Protein AF-A0A3R6AFE8-F1 (afdb_monomer_lite)

Foldseek 3Di:
DPDDQPCPFKDFPDWDKAFPDDPTKIKIKTKIFGNCQVPDDPPPPNGDADVQWDWQDADPSSGITIIMHIGDPCNVPVPDHDDDD

Secondary structure (DSSP, 8-state):
-PPP--TTSEEEEEEEEEE-STT--EEEEEEEEES-TTT--TTSTT-PPPTTEEEEEE-TTSSEEEEEEEESTTTTTTT------

pLDDT: mean 71.33, std 13.0, range [28.78, 85.19]

Organism: NCBI:txid410072

Structure (mmCIF, N/CA/C/O backbone):
data_AF-A0A3R6AFE8-F1
#
_entry.id   AF-A0A3R6AFE8-F1
#
loop_
_atom_site.group_PDB
_atom_site.id
_atom_site.type_symbol
_atom_site.label_atom_id
_atom_site.label_alt_id
_atom_site.label_comp_id
_atom_site.label_asym_id
_atom_site.label_entity_id
_atom_site.label_seq_id
_atom_site.pdbx_PDB_ins_code
_atom_site.Cartn_x
_atom_site.Cartn_y
_atom_site.Cartn_z
_atom_site.occupancy
_atom_site.B_iso_or_equiv
_atom_site.auth_seq_id
_atom_site.auth_comp_id
_atom_site.auth_asym_id
_atom_site.auth_atom_id
_atom_site.pdbx_PDB_model_num
ATOM 1 N N . MET A 1 1 ? -5.641 21.851 -6.446 1.00 28.78 1 MET A N 1
ATOM 2 C CA . MET A 1 1 ? -4.857 21.941 -5.196 1.00 28.78 1 MET A CA 1
ATOM 3 C C . MET A 1 1 ? -4.805 20.542 -4.610 1.00 28.78 1 MET A C 1
ATOM 5 O O . MET A 1 1 ? -5.876 19.948 -4.528 1.00 28.78 1 MET A O 1
ATOM 9 N N . PRO A 1 2 ? -3.630 19.976 -4.293 1.00 33.88 2 PRO A N 1
ATOM 10 C CA . PRO A 1 2 ? -3.564 18.652 -3.682 1.00 33.88 2 PRO A CA 1
ATOM 11 C C . PRO A 1 2 ? -4.189 18.741 -2.286 1.00 33.88 2 PRO A C 1
ATOM 13 O O . PRO A 1 2 ? -3.830 19.627 -1.508 1.00 33.88 2 PRO A O 1
ATOM 16 N N . GLY A 1 3 ? -5.178 17.892 -2.006 1.00 35.53 3 GLY A N 1
ATOM 17 C CA . GLY A 1 3 ? -5.890 17.884 -0.730 1.00 35.53 3 GLY A CA 1
ATOM 18 C C . GLY A 1 3 ? -4.929 17.600 0.421 1.00 35.53 3 GLY A C 1
ATOM 19 O O . GLY A 1 3 ? -4.151 16.650 0.364 1.00 35.53 3 GLY A O 1
ATOM 20 N N . GLN A 1 4 ? -4.958 18.440 1.456 1.00 34.56 4 GLN A N 1
ATOM 21 C CA . GLN A 1 4 ? -4.228 18.186 2.694 1.00 34.56 4 GLN A CA 1
ATOM 22 C C . GLN A 1 4 ? -4.635 16.816 3.246 1.00 34.56 4 GLN A C 1
ATOM 24 O O . GLN A 1 4 ? -5.794 16.594 3.580 1.00 34.56 4 GLN A O 1
ATOM 29 N N . ASN A 1 5 ? -3.667 15.912 3.373 1.00 41.19 5 ASN A N 1
ATOM 30 C CA . ASN A 1 5 ? -3.824 14.705 4.169 1.00 41.19 5 ASN A CA 1
ATOM 31 C C . ASN A 1 5 ? -3.883 15.141 5.644 1.00 41.19 5 ASN A C 1
ATOM 33 O O . ASN A 1 5 ? -2.854 15.452 6.248 1.00 41.19 5 ASN A O 1
ATOM 37 N N . THR A 1 6 ? -5.082 15.270 6.208 1.00 47.25 6 THR A N 1
ATOM 38 C CA . THR A 1 6 ? -5.292 15.556 7.630 1.00 47.25 6 THR A CA 1
ATOM 39 C C . THR A 1 6 ? -4.912 14.316 8.440 1.00 47.25 6 THR A C 1
ATOM 41 O O . THR A 1 6 ? -5.757 13.498 8.786 1.00 47.25 6 THR A O 1
ATOM 44 N N . ARG A 1 7 ? -3.611 14.166 8.727 1.00 55.88 7 ARG A N 1
ATOM 45 C CA . ARG A 1 7 ? -2.951 13.045 9.437 1.00 55.88 7 ARG A CA 1
ATOM 46 C C . ARG A 1 7 ? -3.382 12.853 10.910 1.00 55.88 7 ARG A C 1
ATOM 48 O O . ARG A 1 7 ? -2.553 12.553 11.766 1.00 55.88 7 ARG A O 1
ATOM 55 N N . HIS A 1 8 ? -4.647 13.067 11.261 1.00 60.00 8 HIS A N 1
ATOM 56 C CA . HIS A 1 8 ? -5.127 12.882 12.634 1.00 60.00 8 HIS A CA 1
ATOM 57 C C . HIS A 1 8 ? -5.449 11.415 12.942 1.00 60.00 8 HIS A C 1
ATOM 59 O O . HIS A 1 8 ? -5.180 10.962 14.056 1.00 60.00 8 HIS A O 1
ATOM 65 N N . ASN A 1 9 ? -5.915 10.658 11.944 1.00 65.81 9 ASN A N 1
ATOM 66 C CA . ASN A 1 9 ? -6.453 9.306 12.136 1.00 65.81 9 ASN A CA 1
ATOM 67 C C . ASN A 1 9 ? -5.518 8.186 11.660 1.00 65.81 9 ASN A C 1
ATOM 69 O O . ASN A 1 9 ? -5.833 7.011 11.839 1.00 65.81 9 ASN A O 1
ATOM 73 N N . SER A 1 10 ? -4.359 8.528 11.089 1.00 67.50 10 SER A N 1
ATOM 74 C CA . SER A 1 10 ? -3.360 7.547 10.668 1.00 67.50 10 SER A CA 1
ATOM 75 C C . SER A 1 10 ? -1.924 8.050 10.802 1.00 67.50 10 SER A C 1
ATOM 77 O O . SER A 1 10 ? -1.656 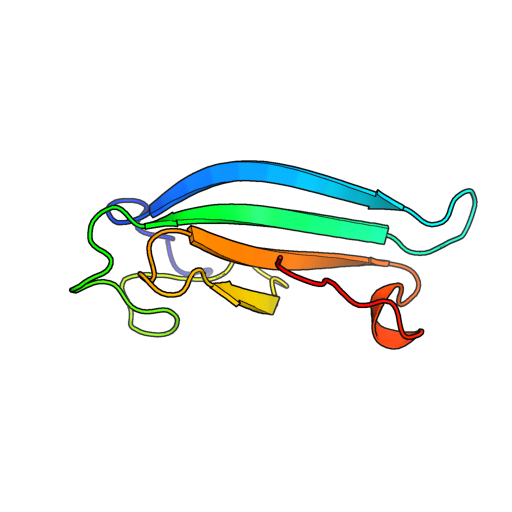9.254 10.776 1.00 67.50 10 SER A O 1
ATOM 79 N N . SER A 1 11 ? -0.989 7.114 10.946 1.00 71.44 11 SER A N 1
ATOM 80 C CA . SER A 1 11 ? 0.453 7.372 10.915 1.00 71.44 11 SER A CA 1
ATOM 81 C C . SER A 1 11 ? 1.174 6.308 10.103 1.00 71.44 11 SER A C 1
ATOM 83 O O . SER A 1 11 ? 0.859 5.125 10.202 1.00 71.44 11 SER A O 1
ATOM 85 N N . ALA A 1 12 ? 2.172 6.724 9.321 1.00 70.19 12 ALA A N 1
ATOM 86 C CA . ALA A 1 12 ? 3.073 5.776 8.683 1.00 70.19 12 ALA A CA 1
ATOM 87 C C . ALA A 1 12 ? 3.939 5.102 9.744 1.00 70.19 12 ALA A C 1
ATOM 89 O O . ALA A 1 12 ? 4.655 5.781 10.479 1.00 70.19 12 ALA A O 1
ATOM 90 N N . VAL A 1 13 ? 3.851 3.777 9.810 1.00 76.12 13 VAL A N 1
ATOM 91 C CA . VAL A 1 13 ? 4.612 2.946 10.751 1.00 76.12 13 VAL A CA 1
ATOM 92 C C . VAL A 1 13 ? 5.735 2.175 10.063 1.00 76.12 13 VAL A C 1
ATOM 94 O O . VAL A 1 13 ? 6.661 1.722 10.727 1.00 76.12 13 VAL A O 1
ATOM 97 N N . GLY A 1 14 ? 5.705 2.082 8.730 1.00 79.31 14 GLY A N 1
ATOM 98 C CA . GLY A 1 14 ? 6.784 1.486 7.951 1.00 79.31 14 GLY A CA 1
ATOM 99 C C . GLY A 1 14 ? 6.720 1.843 6.470 1.00 79.31 14 GLY A C 1
ATOM 100 O O . GLY A 1 14 ? 5.642 2.081 5.922 1.00 79.31 14 GLY A O 1
ATOM 101 N N . VAL A 1 15 ? 7.891 1.861 5.834 1.00 82.25 15 VAL A N 1
ATOM 102 C CA . VAL A 1 15 ? 8.048 1.930 4.377 1.00 82.25 15 VAL A CA 1
ATOM 103 C C . VAL A 1 15 ? 8.960 0.785 3.962 1.00 82.25 15 VAL A C 1
ATOM 105 O O . VAL A 1 15 ? 10.079 0.672 4.463 1.00 82.25 15 VAL A O 1
ATOM 108 N N . TYR A 1 16 ? 8.474 -0.065 3.067 1.00 81.19 16 TYR A N 1
ATOM 109 C CA . TYR A 1 16 ? 9.210 -1.203 2.532 1.00 81.19 16 TYR A CA 1
ATOM 110 C C . TYR A 1 16 ? 9.442 -0.983 1.049 1.00 81.19 16 TYR A C 1
ATOM 112 O O . TYR A 1 16 ? 8.498 -0.723 0.311 1.00 81.19 16 TYR A O 1
ATOM 120 N N . ASN A 1 17 ? 10.686 -1.119 0.610 1.00 82.12 17 ASN A N 1
ATOM 121 C CA . ASN A 1 17 ? 11.019 -1.033 -0.802 1.00 82.12 17 ASN A CA 1
ATOM 122 C C . ASN A 1 17 ? 11.144 -2.442 -1.390 1.00 82.12 17 ASN A C 1
ATOM 124 O O . ASN A 1 17 ? 11.857 -3.291 -0.850 1.00 82.12 17 ASN A O 1
ATOM 128 N N . ALA A 1 18 ? 10.457 -2.679 -2.501 1.00 78.31 18 ALA A N 1
ATOM 129 C CA . ALA A 1 18 ? 10.643 -3.845 -3.349 1.00 78.31 18 ALA A CA 1
ATOM 130 C C . ALA A 1 18 ? 11.323 -3.404 -4.650 1.00 78.31 18 ALA A C 1
ATOM 132 O O . ALA A 1 18 ? 10.897 -2.438 -5.279 1.00 78.31 18 ALA A O 1
ATOM 133 N N . SER A 1 19 ? 12.366 -4.116 -5.075 1.00 78.62 19 SER A N 1
ATOM 134 C CA . SER A 1 19 ? 13.062 -3.851 -6.338 1.00 78.62 19 SER A CA 1
ATOM 135 C C . SER A 1 19 ? 13.434 -5.155 -7.041 1.00 78.62 19 SER A C 1
ATOM 137 O O . SER A 1 19 ? 13.732 -6.157 -6.391 1.00 78.62 19 SER A O 1
ATOM 139 N N . SER A 1 20 ? 13.413 -5.151 -8.378 1.00 72.75 20 SER A N 1
ATOM 140 C CA . SER A 1 20 ? 13.782 -6.314 -9.212 1.00 72.75 20 SER A CA 1
ATOM 141 C C . SER A 1 20 ? 15.208 -6.257 -9.785 1.00 72.75 20 SER A C 1
ATOM 143 O O . SER A 1 20 ? 15.528 -6.966 -10.735 1.00 72.75 20 SER A O 1
ATOM 145 N N . GLY A 1 21 ? 16.108 -5.474 -9.185 1.00 67.75 21 GLY A N 1
ATOM 146 C CA . GLY A 1 21 ? 17.498 -5.355 -9.641 1.00 67.75 21 GLY A CA 1
ATOM 147 C C . GLY A 1 21 ? 17.700 -4.348 -10.788 1.00 67.75 21 GLY A C 1
ATOM 148 O O . GLY A 1 21 ? 16.800 -3.564 -11.091 1.00 67.75 21 GLY A O 1
ATOM 149 N N . PRO A 1 22 ? 18.902 -4.306 -11.402 1.00 63.62 22 PRO A N 1
ATOM 150 C CA . PRO A 1 22 ? 19.282 -3.258 -12.353 1.00 63.62 22 PRO A CA 1
ATOM 151 C C . PRO A 1 22 ? 18.376 -3.233 -13.592 1.00 63.62 22 PRO A C 1
ATOM 153 O O . PRO A 1 22 ? 18.346 -4.189 -14.362 1.00 63.62 22 PRO A O 1
ATOM 156 N N . GLY A 1 23 ? 17.652 -2.128 -13.792 1.00 63.50 23 GLY A N 1
ATOM 157 C CA . GLY A 1 23 ? 16.721 -1.944 -14.915 1.00 63.50 23 GLY A CA 1
ATOM 158 C C . GLY A 1 23 ? 15.338 -2.577 -14.722 1.00 63.50 23 GLY A C 1
ATOM 159 O O . GLY A 1 23 ? 14.481 -2.417 -15.588 1.00 63.50 23 GLY A O 1
ATOM 160 N N . GLY A 1 24 ? 15.111 -3.266 -13.601 1.00 66.38 24 GLY A N 1
ATOM 161 C CA . GLY A 1 24 ? 13.801 -3.766 -13.206 1.00 66.38 24 GLY A CA 1
ATOM 162 C C . GLY A 1 24 ? 12.953 -2.692 -12.519 1.00 66.38 24 GLY A C 1
ATOM 163 O O . GLY A 1 24 ? 13.475 -1.703 -12.002 1.00 66.38 24 GLY A O 1
ATOM 164 N N . GLY A 1 25 ? 11.634 -2.888 -12.509 1.00 76.25 25 GLY A N 1
ATOM 165 C CA . GLY A 1 25 ? 10.721 -2.036 -11.749 1.00 76.25 25 GLY A CA 1
ATOM 166 C C . GLY A 1 25 ? 10.896 -2.191 -10.240 1.00 76.25 25 GLY A C 1
ATOM 167 O O . GLY A 1 25 ? 11.557 -3.120 -9.752 1.00 76.25 25 GLY A O 1
ATOM 168 N N . GLY A 1 26 ? 10.267 -1.297 -9.492 1.00 82.56 26 GLY A N 1
ATOM 169 C CA . GLY A 1 26 ? 10.166 -1.403 -8.046 1.00 82.56 26 GLY A CA 1
ATOM 170 C C . GLY A 1 26 ? 8.851 -0.860 -7.522 1.00 82.56 26 GLY A C 1
ATOM 171 O O . GLY A 1 26 ? 7.979 -0.439 -8.282 1.00 82.56 26 GLY A O 1
ATOM 172 N N . ALA A 1 27 ? 8.715 -0.864 -6.205 1.00 81.81 27 ALA A N 1
ATOM 173 C CA . ALA A 1 27 ? 7.610 -0.227 -5.524 1.00 81.81 27 ALA A CA 1
ATOM 174 C C . ALA A 1 27 ? 7.943 0.090 -4.074 1.00 81.81 27 ALA A C 1
ATOM 176 O O . ALA A 1 27 ? 8.668 -0.656 -3.413 1.00 81.81 27 ALA A O 1
ATOM 177 N N . ASP A 1 28 ? 7.332 1.157 -3.580 1.00 82.94 28 ASP A N 1
ATOM 178 C CA . ASP A 1 28 ? 7.298 1.464 -2.161 1.00 82.94 28 ASP A CA 1
ATOM 179 C C . ASP A 1 28 ? 5.968 0.995 -1.581 1.00 82.94 28 ASP A C 1
ATOM 181 O O . ASP A 1 28 ? 4.899 1.301 -2.107 1.00 82.94 28 ASP A O 1
ATOM 185 N N . ILE A 1 29 ? 6.034 0.238 -0.492 1.00 82.88 29 ILE A N 1
ATOM 186 C CA . ILE A 1 29 ? 4.886 -0.247 0.266 1.00 82.88 29 ILE A CA 1
ATOM 187 C C . ILE A 1 29 ? 4.868 0.498 1.596 1.00 82.88 29 ILE A C 1
ATOM 189 O O . ILE A 1 29 ? 5.744 0.327 2.443 1.00 82.88 29 ILE A O 1
ATOM 193 N N . TYR A 1 30 ? 3.847 1.316 1.783 1.00 82.06 30 TYR A N 1
ATOM 194 C CA . TYR A 1 30 ? 3.575 2.045 3.007 1.00 82.06 30 TYR A CA 1
ATOM 195 C C . TYR A 1 30 ? 2.637 1.226 3.882 1.00 82.06 30 TYR A C 1
ATOM 197 O O . TYR A 1 30 ? 1.553 0.831 3.449 1.00 82.06 30 TYR A O 1
ATOM 205 N N . VAL A 1 31 ? 3.041 1.020 5.130 1.00 84.06 31 VAL A N 1
ATOM 206 C CA . VAL A 1 31 ? 2.172 0.479 6.173 1.00 84.06 31 VAL A CA 1
ATOM 207 C C . VAL A 1 31 ? 1.716 1.640 7.030 1.00 84.06 31 VAL A C 1
ATOM 209 O O . VAL A 1 31 ? 2.530 2.345 7.639 1.00 84.06 31 VAL A O 1
ATOM 212 N N . LEU A 1 32 ? 0.410 1.856 7.045 1.00 82.00 32 LEU A N 1
ATOM 213 C CA . LEU A 1 32 ? -0.224 2.905 7.820 1.00 82.00 32 LEU A CA 1
ATOM 214 C C . LEU A 1 32 ? -0.998 2.267 8.964 1.00 82.00 32 LEU A C 1
ATOM 216 O O . LEU A 1 32 ? -1.826 1.390 8.738 1.00 82.00 32 LEU A O 1
ATOM 220 N N . GLU A 1 33 ? -0.727 2.720 10.181 1.00 83.06 33 GLU A N 1
ATOM 221 C CA . GLU A 1 33 ? -1.546 2.395 11.341 1.00 83.06 33 GLU A CA 1
ATOM 222 C C . GLU A 1 33 ? -2.723 3.366 11.407 1.00 83.06 33 GLU A C 1
ATOM 224 O O . GLU A 1 33 ? -2.539 4.586 11.359 1.00 83.06 33 GLU A O 1
ATOM 229 N N . ILE A 1 34 ? -3.924 2.814 11.524 1.00 81.50 34 ILE A N 1
ATOM 230 C CA . ILE A 1 34 ? -5.179 3.526 11.712 1.00 81.50 34 ILE A CA 1
ATOM 231 C C . ILE A 1 34 ? -5.464 3.595 13.210 1.00 81.50 34 ILE A C 1
ATOM 233 O O . ILE A 1 34 ? -5.584 2.571 13.878 1.00 81.50 34 ILE A O 1
ATOM 237 N N . LYS A 1 35 ? -5.583 4.813 13.746 1.00 76.69 35 LYS A N 1
ATOM 238 C CA . LYS A 1 35 ? -5.751 5.034 15.193 1.00 76.69 35 LYS A CA 1
ATOM 239 C C . LYS A 1 35 ? -7.144 4.672 15.709 1.00 76.69 35 LYS A C 1
ATOM 241 O O . LYS A 1 35 ? -7.274 4.320 16.875 1.00 76.69 35 LYS A O 1
ATOM 246 N N . TYR A 1 36 ? -8.156 4.779 14.848 1.00 79.06 36 TYR A N 1
ATOM 247 C CA . TYR A 1 36 ? -9.568 4.541 15.172 1.00 79.06 36 TYR A CA 1
ATOM 248 C C . TYR A 1 36 ? -10.224 3.675 14.082 1.00 79.06 36 TYR A C 1
ATOM 250 O O . TYR A 1 36 ? -11.026 4.183 13.292 1.00 79.06 36 TYR A O 1
ATOM 258 N N . PRO A 1 37 ? -9.832 2.396 13.936 1.00 76.19 37 PRO A N 1
ATOM 259 C CA . PRO A 1 37 ? -10.244 1.548 12.810 1.00 76.19 37 PRO A CA 1
ATOM 260 C C . PRO A 1 37 ? -11.757 1.277 12.751 1.00 76.19 37 PRO A C 1
ATOM 262 O O . PRO A 1 37 ? -12.310 1.023 11.686 1.00 76.19 37 PRO A O 1
ATOM 265 N N . GLU A 1 38 ? -12.463 1.383 13.874 1.00 76.50 38 GLU A N 1
ATOM 266 C CA . GLU A 1 38 ? -13.920 1.252 13.949 1.00 76.50 38 GLU A CA 1
ATOM 267 C C . GLU A 1 38 ? -14.684 2.412 13.288 1.00 76.50 38 GLU A C 1
ATOM 269 O O . GLU A 1 38 ? -15.837 2.243 12.883 1.00 76.50 38 GLU A O 1
ATOM 274 N N . THR A 1 39 ? -14.052 3.582 13.167 1.00 74.50 39 THR A N 1
ATOM 275 C CA . THR A 1 39 ? -14.669 4.811 12.635 1.00 74.50 39 THR A CA 1
ATOM 276 C C . THR A 1 39 ? -13.945 5.378 11.415 1.00 74.50 39 THR A C 1
ATOM 278 O O . THR A 1 39 ? -14.545 6.126 10.649 1.00 74.50 39 THR A O 1
ATOM 281 N N . THR A 1 40 ? -12.689 4.994 11.186 1.00 70.19 40 THR A N 1
ATOM 282 C CA . THR A 1 40 ? -11.863 5.456 10.065 1.00 70.19 40 THR A CA 1
ATOM 283 C C . THR A 1 40 ? -11.897 4.429 8.939 1.00 70.19 40 THR A C 1
ATOM 285 O O . THR A 1 40 ? -11.523 3.278 9.139 1.00 70.19 40 THR A O 1
ATOM 288 N N . ARG A 1 41 ? -12.314 4.841 7.734 1.00 63.22 41 ARG A N 1
ATOM 289 C CA . ARG A 1 41 ? -12.323 3.977 6.542 1.00 63.22 41 ARG A CA 1
ATOM 290 C C . ARG A 1 41 ? -11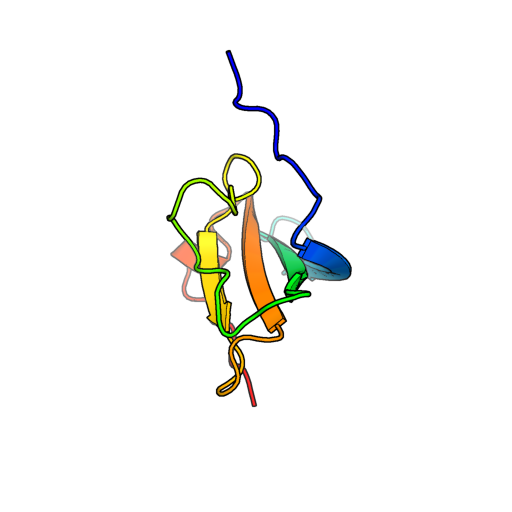.577 4.608 5.374 1.00 63.22 41 ARG A C 1
ATOM 292 O O . ARG A 1 41 ? -11.691 5.806 5.126 1.00 63.22 41 ARG A O 1
ATOM 299 N N . LEU A 1 42 ? -10.873 3.770 4.615 1.00 64.00 42 LEU A N 1
ATOM 300 C CA . LEU A 1 42 ? -10.277 4.125 3.326 1.00 64.00 42 LEU A CA 1
ATOM 301 C C . LEU A 1 42 ? -11.315 4.716 2.364 1.00 64.00 42 LEU A C 1
ATOM 303 O O . LEU A 1 42 ? -12.394 4.154 2.180 1.00 64.00 42 LEU A O 1
ATOM 307 N N . GLY A 1 43 ? -10.974 5.834 1.719 1.00 54.44 43 GLY A N 1
ATOM 308 C CA . GLY A 1 43 ? -11.814 6.461 0.693 1.00 54.44 43 GLY A CA 1
ATOM 309 C C . GLY A 1 43 ? -12.978 7.305 1.225 1.00 54.44 43 GLY A C 1
ATOM 310 O O . GLY A 1 43 ? -13.621 7.996 0.438 1.00 54.44 43 GLY A O 1
ATOM 311 N N . TYR A 1 44 ? -13.223 7.314 2.538 1.00 47.84 44 TYR A N 1
ATOM 312 C CA . TYR A 1 44 ? -14.006 8.361 3.196 1.00 47.84 44 TYR A CA 1
ATOM 313 C C . TYR A 1 44 ? -13.058 9.489 3.615 1.00 47.84 44 TYR A C 1
ATOM 315 O O . TYR A 1 44 ? -11.903 9.215 3.930 1.00 47.84 44 TYR A O 1
ATOM 323 N N . GLY A 1 45 ? -13.525 10.744 3.572 1.00 50.16 45 GLY A N 1
ATOM 324 C CA . GLY A 1 45 ? -12.739 11.996 3.622 1.00 50.16 45 GLY A CA 1
ATOM 325 C C . GLY A 1 45 ? -11.739 12.200 4.774 1.00 50.16 45 GLY A C 1
ATOM 326 O O . GLY A 1 45 ? -11.110 13.250 4.835 1.00 50.16 45 GLY A O 1
ATOM 327 N N . ASP A 1 46 ? -11.553 11.204 5.633 1.00 54.00 46 ASP A N 1
ATOM 328 C CA . ASP A 1 46 ? -10.607 11.150 6.743 1.00 54.00 46 ASP A CA 1
ATOM 329 C C . ASP A 1 46 ? -9.279 10.453 6.389 1.00 54.00 46 ASP A C 1
ATOM 331 O O . ASP A 1 46 ? -8.318 10.529 7.158 1.00 54.00 46 ASP A O 1
ATOM 335 N N . PHE A 1 47 ? -9.195 9.773 5.237 1.00 58.12 47 PHE A N 1
ATOM 336 C CA . PHE A 1 47 ? -7.992 9.062 4.802 1.00 58.12 47 PHE A CA 1
ATOM 337 C C . PHE A 1 47 ? -7.757 9.190 3.290 1.00 58.12 47 PHE A C 1
ATOM 339 O O . PHE A 1 47 ? -8.437 8.561 2.476 1.00 58.12 47 PHE A O 1
ATOM 346 N N . ALA A 1 48 ? -6.756 9.992 2.914 1.00 60.50 48 ALA A N 1
ATOM 347 C CA . ALA A 1 48 ? -6.310 10.146 1.532 1.00 60.50 48 ALA A CA 1
ATOM 348 C C . ALA A 1 48 ? -5.045 9.317 1.275 1.00 60.50 48 ALA A C 1
ATOM 350 O O . ALA A 1 48 ? -4.075 9.390 2.037 1.00 60.50 48 ALA A O 1
ATOM 351 N N . LEU A 1 49 ? -5.047 8.561 0.175 1.00 63.84 49 LEU A N 1
ATOM 352 C CA . LEU A 1 49 ? -3.856 7.869 -0.314 1.00 63.84 49 LEU A CA 1
ATOM 353 C C . LEU A 1 49 ? -2.775 8.910 -0.688 1.00 63.84 49 LEU A C 1
ATOM 355 O O . LEU A 1 49 ? -3.119 10.010 -1.135 1.00 63.84 49 LEU A O 1
ATOM 359 N N . PRO A 1 50 ? -1.474 8.596 -0.529 1.00 65.88 50 PRO A N 1
ATOM 360 C CA . PRO A 1 50 ? -0.422 9.342 -1.207 1.00 65.88 50 PRO A CA 1
ATOM 361 C C . PRO A 1 50 ? -0.728 9.416 -2.708 1.00 65.88 50 PRO A C 1
ATOM 363 O O . PRO A 1 50 ? -1.311 8.493 -3.275 1.00 65.88 50 PRO A O 1
ATOM 366 N N . GLU A 1 51 ? -0.339 10.509 -3.359 1.00 69.81 51 GLU A N 1
ATOM 367 C CA . GLU A 1 51 ? -0.520 10.666 -4.803 1.00 69.81 51 GLU A CA 1
ATOM 368 C C . GLU A 1 51 ? 0.169 9.513 -5.559 1.00 69.81 51 GLU A C 1
ATOM 370 O O . GLU A 1 51 ? 1.327 9.196 -5.292 1.00 69.81 51 GLU A O 1
ATOM 375 N N . GLY A 1 52 ? -0.568 8.840 -6.450 1.00 71.56 52 GLY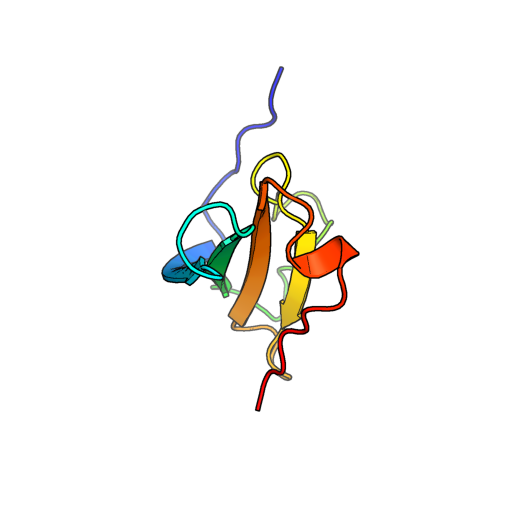 A N 1
ATOM 376 C CA . GLY A 1 52 ? -0.101 7.633 -7.149 1.00 71.56 52 GLY A CA 1
ATOM 377 C C . GLY A 1 52 ? -0.131 6.339 -6.319 1.00 71.56 52 GLY A C 1
ATOM 378 O O . GLY A 1 52 ? 0.191 5.274 -6.842 1.00 71.56 52 GLY A O 1
ATOM 379 N N . GLY A 1 53 ? -0.537 6.410 -5.050 1.00 76.69 53 GLY A N 1
ATOM 380 C CA . GLY A 1 53 ? -0.689 5.258 -4.171 1.00 76.69 53 GLY A CA 1
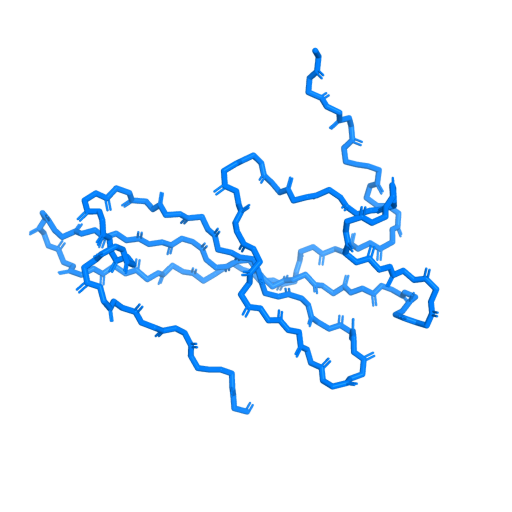ATOM 381 C C . GLY A 1 53 ? -1.946 4.446 -4.488 1.00 76.69 53 GLY A C 1
ATOM 382 O O . GLY A 1 53 ? -3.034 4.994 -4.653 1.00 76.69 53 GLY A O 1
ATOM 383 N N . SER A 1 54 ? -1.802 3.126 -4.523 1.00 79.38 54 SER A N 1
ATOM 384 C CA . SER A 1 54 ? -2.873 2.146 -4.695 1.00 79.38 54 SER A CA 1
ATOM 385 C C . SER A 1 54 ? -3.072 1.342 -3.413 1.00 79.38 54 SER A C 1
ATOM 387 O O . SER A 1 54 ? -2.106 0.927 -2.772 1.00 79.38 54 SER A O 1
ATOM 389 N N . TYR A 1 55 ? -4.327 1.107 -3.034 1.00 81.00 55 TYR A N 1
ATOM 390 C CA . TYR A 1 55 ? -4.662 0.225 -1.916 1.00 81.00 55 TYR A CA 1
ATOM 391 C C . TYR A 1 55 ? -4.342 -1.232 -2.265 1.00 81.00 55 TYR A C 1
ATOM 393 O O . TYR A 1 55 ? -4.711 -1.712 -3.335 1.00 81.00 55 TYR A O 1
ATOM 401 N N . VAL A 1 56 ? -3.674 -1.929 -1.347 1.00 83.12 56 VAL A N 1
ATOM 402 C CA . VAL A 1 56 ? -3.290 -3.338 -1.504 1.00 83.12 56 VAL A CA 1
ATOM 403 C C . VAL A 1 56 ? -4.153 -4.243 -0.632 1.00 83.12 56 VAL A C 1
ATOM 405 O O . VAL A 1 56 ? -4.564 -5.317 -1.064 1.00 83.12 56 VAL A O 1
ATOM 408 N N . GLY A 1 57 ? -4.418 -3.823 0.603 1.00 82.19 57 GLY A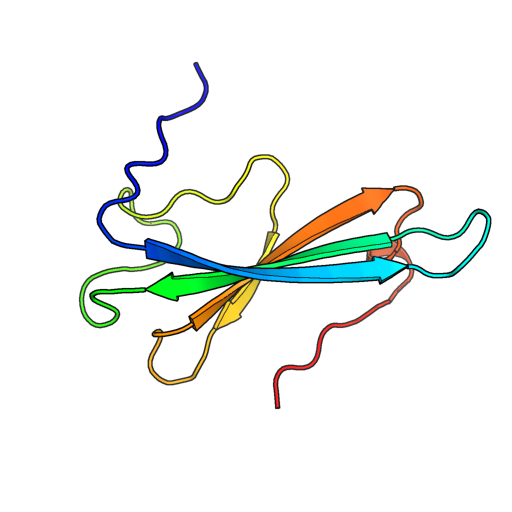 N 1
ATOM 409 C CA . GLY A 1 57 ? -5.120 -4.627 1.593 1.00 82.19 57 GLY A CA 1
ATOM 410 C C . GLY A 1 57 ? -5.063 -3.999 2.980 1.00 82.19 57 GLY A C 1
ATOM 411 O O . GLY A 1 57 ? -4.368 -3.004 3.200 1.00 82.19 57 GLY A O 1
ATOM 412 N N . GLU A 1 58 ? -5.769 -4.608 3.923 1.00 85.12 58 GLU A N 1
ATOM 413 C CA . GLU A 1 58 ? -5.781 -4.220 5.330 1.00 85.12 58 GLU A CA 1
ATOM 414 C C . GLU A 1 58 ? -5.838 -5.458 6.231 1.00 85.12 58 GLU A C 1
ATOM 416 O O . GLU A 1 58 ? -6.207 -6.551 5.790 1.00 85.12 58 GLU A O 1
ATOM 421 N N . THR A 1 59 ? -5.448 -5.308 7.497 1.00 84.38 59 THR A N 1
ATOM 422 C CA . THR A 1 59 ? -5.638 -6.363 8.500 1.00 84.38 59 THR A CA 1
ATOM 423 C C . THR A 1 59 ? -7.121 -6.562 8.798 1.00 84.38 59 THR A C 1
ATOM 425 O O . THR A 1 59 ? -7.921 -5.643 8.670 1.00 84.38 59 THR A O 1
ATOM 428 N N . SER A 1 60 ? -7.513 -7.750 9.267 1.00 83.12 60 SER A N 1
ATOM 429 C CA . SER A 1 60 ? -8.927 -8.080 9.522 1.00 83.12 60 SER A CA 1
ATOM 430 C C . SER A 1 60 ? -9.625 -7.166 10.537 1.00 83.12 60 SER A C 1
ATOM 432 O O . SER A 1 60 ? -10.850 -7.106 10.570 1.00 83.12 60 SER A O 1
ATOM 434 N N . ASN A 1 61 ? -8.858 -6.484 11.391 1.00 80.69 61 ASN A N 1
ATOM 435 C CA . ASN A 1 61 ? -9.348 -5.495 12.349 1.00 80.69 61 ASN A CA 1
ATOM 436 C C . ASN A 1 61 ? -9.283 -4.044 11.826 1.00 80.69 61 ASN A C 1
ATOM 438 O O . ASN A 1 61 ? -9.568 -3.131 12.591 1.00 80.69 61 ASN A O 1
ATOM 442 N N . GLY A 1 62 ? -8.855 -3.823 10.578 1.00 80.44 62 GLY A N 1
ATOM 443 C CA . GLY A 1 62 ? -8.700 -2.505 9.950 1.00 80.44 62 GLY A CA 1
ATOM 444 C C . GLY A 1 62 ? -7.571 -1.639 10.520 1.00 80.44 62 GLY A C 1
ATOM 445 O O . GLY A 1 62 ? -7.415 -0.493 10.109 1.00 80.44 62 GLY A O 1
ATOM 446 N N . GLN A 1 63 ? -6.784 -2.146 11.477 1.00 85.06 63 GLN A N 1
ATOM 447 C CA . GLN A 1 63 ? -5.761 -1.352 12.163 1.00 85.06 63 GLN A CA 1
ATOM 448 C C . GLN A 1 63 ? -4.573 -1.018 11.262 1.00 85.06 63 GLN A C 1
ATOM 450 O O . GLN A 1 63 ? -3.976 0.041 11.425 1.00 85.06 63 GLN A O 1
ATOM 455 N N . PHE A 1 64 ? -4.221 -1.889 10.317 1.00 85.19 64 PHE A N 1
ATOM 456 C CA . PHE A 1 64 ? -3.133 -1.626 9.384 1.00 85.19 64 PHE A CA 1
ATOM 457 C C . PHE A 1 64 ? -3.628 -1.663 7.954 1.00 85.19 64 PHE A C 1
ATOM 459 O O . PHE A 1 64 ? -4.250 -2.633 7.529 1.00 85.19 64 PHE A O 1
ATOM 466 N N . VAL A 1 65 ? -3.283 -0.618 7.212 1.00 84.50 65 VAL A N 1
ATOM 467 C CA . VAL A 1 65 ? -3.568 -0.469 5.790 1.00 84.50 65 VAL A CA 1
ATOM 468 C C . VAL A 1 65 ? -2.256 -0.484 5.020 1.00 84.50 65 VAL A C 1
ATOM 470 O O . VAL A 1 65 ? -1.302 0.212 5.375 1.00 84.50 65 VAL A O 1
ATOM 473 N N . PHE A 1 66 ? -2.233 -1.249 3.935 1.00 85.19 66 PHE A N 1
ATOM 474 C CA . PHE A 1 66 ? -1.096 -1.375 3.037 1.00 85.19 66 PHE A CA 1
ATOM 475 C C . PHE A 1 66 ? -1.389 -0.596 1.758 1.00 85.19 66 PHE A C 1
ATOM 477 O O . PHE A 1 66 ? -2.334 -0.898 1.023 1.00 85.1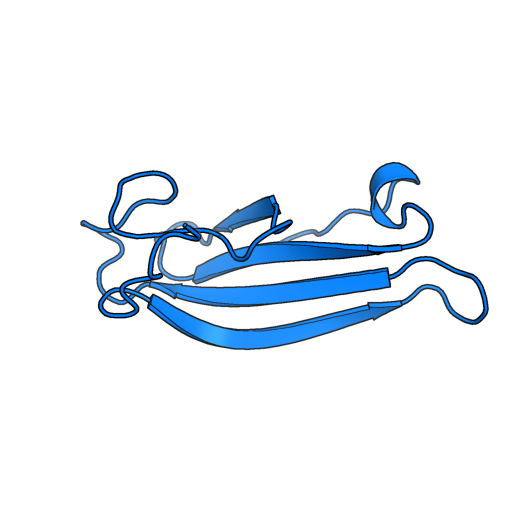9 66 PHE A O 1
ATOM 484 N N . ILE A 1 67 ? -0.571 0.418 1.499 1.00 84.12 67 ILE A N 1
ATOM 485 C CA . ILE A 1 67 ? -0.613 1.217 0.275 1.00 84.12 67 ILE A CA 1
ATOM 486 C C . ILE A 1 67 ? 0.669 0.961 -0.490 1.00 84.12 67 ILE A C 1
ATOM 488 O O . ILE A 1 67 ? 1.737 0.879 0.103 1.00 84.12 67 ILE A O 1
ATOM 492 N N . MET A 1 68 ? 0.576 0.886 -1.805 1.00 83.88 68 MET A N 1
ATOM 493 C CA . MET A 1 68 ? 1.725 0.724 -2.674 1.00 83.88 68 MET A CA 1
ATOM 494 C C . MET A 1 68 ? 1.807 1.860 -3.686 1.00 83.88 68 MET A C 1
ATOM 496 O O . MET A 1 68 ? 0.789 2.254 -4.246 1.00 83.88 68 MET A O 1
ATOM 500 N N . THR A 1 69 ? 3.014 2.344 -3.952 1.00 83.19 69 THR A N 1
ATOM 501 C CA . THR A 1 69 ? 3.309 3.244 -5.069 1.00 83.19 69 THR A CA 1
ATOM 502 C C . THR A 1 69 ? 4.304 2.561 -6.000 1.00 83.19 69 THR A C 1
ATOM 504 O O . THR A 1 69 ? 5.378 2.141 -5.566 1.00 83.19 69 THR A O 1
ATOM 507 N N . GLU A 1 70 ? 3.955 2.435 -7.280 1.00 76.31 70 GLU A N 1
ATOM 508 C CA . GLU A 1 70 ? 4.811 1.784 -8.271 1.00 76.31 70 GLU A CA 1
ATOM 509 C C . GLU A 1 70 ? 5.973 2.702 -8.668 1.00 76.31 70 GLU A C 1
ATOM 511 O O . GLU A 1 70 ? 5.784 3.813 -9.162 1.00 76.31 70 GLU A O 1
ATOM 516 N N . ALA A 1 71 ? 7.195 2.213 -8.477 1.00 68.38 71 ALA A N 1
ATOM 517 C CA . ALA A 1 71 ? 8.429 2.879 -8.858 1.00 68.38 71 ALA A CA 1
ATOM 518 C C . ALA A 1 71 ? 8.924 2.308 -10.197 1.00 68.38 71 ALA A C 1
ATOM 520 O O . ALA A 1 71 ? 9.901 1.565 -10.268 1.00 68.38 71 ALA A O 1
ATOM 521 N N . GLY A 1 72 ? 8.225 2.669 -11.276 1.00 68.31 72 GLY A N 1
ATOM 522 C CA . GLY A 1 72 ? 8.685 2.489 -12.657 1.00 68.31 72 GLY A CA 1
ATOM 523 C C . GLY A 1 72 ? 8.715 1.050 -13.196 1.00 68.31 72 GLY A C 1
ATOM 524 O O . GLY A 1 72 ? 8.567 0.069 -12.473 1.00 68.31 72 GLY A O 1
ATOM 525 N N . ALA A 1 73 ? 8.881 0.955 -14.522 1.00 71.81 73 ALA A N 1
ATOM 526 C CA . ALA A 1 73 ? 9.008 -0.274 -15.324 1.00 71.81 73 ALA A CA 1
ATOM 527 C C . ALA A 1 73 ? 7.942 -1.366 -15.095 1.00 71.81 73 ALA A C 1
ATOM 529 O O . ALA A 1 73 ? 8.141 -2.513 -15.491 1.00 71.81 73 ALA A O 1
ATOM 530 N N . GLY A 1 74 ? 6.793 -1.010 -14.518 1.00 70.88 74 GLY A N 1
ATOM 531 C CA . GLY A 1 74 ? 5.654 -1.908 -14.452 1.00 70.88 74 GLY A CA 1
ATOM 532 C C . GLY A 1 74 ? 5.877 -3.111 -13.537 1.00 70.88 74 GLY A C 1
ATOM 533 O O . GLY A 1 74 ? 5.560 -4.226 -13.938 1.00 70.88 74 GLY A O 1
ATOM 534 N N . PHE A 1 75 ? 6.476 -2.933 -12.356 1.00 74.75 75 PHE A N 1
ATOM 535 C CA . PHE A 1 75 ? 6.722 -4.015 -11.397 1.00 74.75 75 PHE A CA 1
ATOM 536 C C . PHE A 1 75 ? 5.457 -4.845 -11.121 1.00 74.75 75 PHE A C 1
ATOM 538 O O . PHE A 1 75 ? 5.482 -6.073 -11.212 1.00 74.75 75 PHE A O 1
ATOM 545 N N . PHE A 1 76 ? 4.328 -4.178 -10.873 1.00 72.00 76 PHE A N 1
ATOM 546 C CA . PHE A 1 76 ? 3.043 -4.844 -10.646 1.00 72.00 76 PHE A CA 1
ATOM 547 C C . PHE A 1 76 ? 2.282 -5.096 -11.934 1.00 72.00 76 PHE A C 1
ATOM 549 O O . PHE A 1 76 ? 1.665 -6.152 -12.077 1.00 72.00 76 PHE A O 1
ATOM 556 N N . SER A 1 77 ? 2.368 -4.187 -12.909 1.00 73.44 77 SER A N 1
ATOM 557 C CA . SER A 1 77 ? 1.761 -4.437 -14.220 1.00 73.44 77 SER A CA 1
ATOM 558 C C . SER A 1 77 ? 2.385 -5.645 -14.938 1.00 73.44 77 SER A C 1
ATOM 560 O O . SER A 1 77 ? 1.771 -6.195 -15.847 1.00 73.44 77 SER A O 1
ATOM 562 N N . SER A 1 78 ? 3.576 -6.080 -14.516 1.00 76.50 78 SER A N 1
ATOM 563 C CA . SER A 1 78 ? 4.269 -7.289 -14.982 1.00 76.50 78 SER A CA 1
ATOM 564 C C . SER A 1 78 ? 3.981 -8.531 -14.127 1.00 76.50 78 SER A C 1
ATOM 566 O O . SER A 1 78 ? 4.587 -9.578 -14.349 1.00 76.50 78 SER A O 1
ATOM 568 N N . GLY A 1 79 ? 3.054 -8.446 -13.166 1.00 74.69 79 GLY A N 1
ATOM 569 C CA . GLY A 1 79 ? 2.526 -9.600 -12.436 1.00 74.69 79 GLY A CA 1
ATOM 570 C C . GLY A 1 79 ? 3.116 -9.852 -11.048 1.00 74.69 79 GLY A C 1
ATOM 571 O O . GLY A 1 79 ? 2.837 -10.904 -10.474 1.00 74.69 79 GLY A O 1
ATOM 572 N N . ALA A 1 80 ? 3.899 -8.927 -10.478 1.00 76.31 80 ALA A N 1
ATOM 573 C CA . ALA A 1 80 ? 4.230 -9.013 -9.056 1.00 76.31 80 ALA A CA 1
ATOM 574 C C . ALA A 1 80 ? 2.951 -8.959 -8.200 1.00 76.31 80 ALA A C 1
ATOM 576 O O . ALA A 1 80 ? 1.968 -8.317 -8.562 1.00 76.31 80 ALA A O 1
ATOM 577 N N . THR A 1 81 ? 2.962 -9.619 -7.044 1.00 75.31 81 THR A N 1
ATOM 578 C CA . THR A 1 81 ? 1.832 -9.628 -6.104 1.00 75.31 81 THR A CA 1
ATOM 579 C C . THR A 1 81 ? 2.330 -9.433 -4.681 1.00 75.31 81 THR A C 1
ATOM 581 O O . THR A 1 81 ? 3.367 -9.984 -4.310 1.00 75.31 81 THR A O 1
ATOM 584 N N . ILE A 1 82 ? 1.570 -8.702 -3.867 1.00 73.62 82 ILE A N 1
ATOM 585 C CA . ILE A 1 82 ? 1.783 -8.632 -2.419 1.00 73.62 82 ILE A CA 1
ATOM 586 C C . ILE A 1 82 ? 0.822 -9.616 -1.758 1.00 73.62 82 ILE A C 1
ATOM 588 O O . ILE A 1 82 ? -0.382 -9.567 -2.001 1.00 73.62 82 ILE A O 1
ATOM 592 N N . THR A 1 83 ? 1.353 -10.479 -0.895 1.00 72.50 83 THR A N 1
ATOM 593 C CA . THR A 1 83 ? 0.551 -11.383 -0.066 1.00 72.50 83 THR A CA 1
ATOM 594 C C . THR A 1 83 ? 0.689 -10.968 1.388 1.00 72.50 83 THR A C 1
ATOM 596 O O . THR A 1 83 ? 1.780 -11.042 1.952 1.00 72.50 83 THR A O 1
ATOM 599 N N . LEU A 1 84 ? -0.423 -10.563 1.997 1.00 66.69 84 LEU A N 1
ATOM 600 C CA . LEU A 1 84 ? -0.527 -10.385 3.442 1.00 66.69 84 LEU A CA 1
ATOM 601 C C . LEU A 1 84 ? -0.757 -11.770 4.071 1.00 66.69 84 LEU A C 1
ATOM 603 O O . LEU A 1 84 ? -1.603 -12.521 3.581 1.00 66.69 84 LEU A O 1
ATOM 607 N N . LYS A 1 85 ? 0.027 -12.136 5.089 1.00 64.94 85 LYS A N 1
ATOM 608 C CA . LYS A 1 85 ? -0.098 -13.406 5.824 1.00 64.94 85 LYS A CA 1
ATOM 609 C C . LYS A 1 85 ? -0.497 -13.157 7.266 1.00 64.94 85 LYS A C 1
ATOM 611 O O . LYS A 1 85 ? 0.003 -12.159 7.827 1.00 64.94 85 LYS A O 1
#

Radius of gyration: 13.71 Å; chains: 1; bounding box: 34×35×30 Å

Sequence (85 aa):
MPGQNTRHNSSAVGVYNASSGPGGGGADIYVLEIKYPETTRLGYGDFALPEGGSYVGETSNGQFVFIMTEAGAGFFSSGATITLK